Protein AF-A0A352WX51-F1 (afdb_monomer_lite)

pLDDT: mean 90.4, std 10.33, range [45.44, 98.0]

Sequence (87 aa):
MDTSLNIATIDPNFQIQSNIQEEALVSYDVRKAPFRVYGLHDYQNQFVFRRVPAAVAKATGEPLERLSLHTAGGRVRFKTNSPYIAL

Secondary structure (DSSP, 8-state):
------HHHH-GGG-------GGG-----TTSTT-EEESSBTTTT-SS-BSS-HHHHHHH-HHHHHHTT--TT-EEE-----S----

Radius of gyration: 18.48 Å; chains: 1; bounding box: 44×31×46 Å

Structure (mmCIF, N/CA/C/O backbone):
data_AF-A0A352WX51-F1
#
_entry.id   AF-A0A352WX51-F1
#
loop_
_atom_site.group_PDB
_atom_site.id
_atom_site.type_symbol
_atom_site.label_atom_id
_atom_site.label_alt_id
_atom_site.label_comp_id
_atom_site.label_asym_id
_atom_site.label_entity_id
_atom_site.label_seq_id
_atom_site.pdbx_PDB_ins_code
_atom_site.Cartn_x
_atom_site.Cartn_y
_atom_site.Cartn_z
_atom_site.occupancy
_atom_site.B_iso_or_equiv
_atom_site.auth_seq_id
_atom_site.auth_comp_id
_atom_site.auth_asym_id
_atom_site.auth_atom_id
_atom_site.pdbx_PDB_model_num
ATOM 1 N N . MET A 1 1 ? 28.918 7.672 25.341 1.00 45.44 1 MET A N 1
ATOM 2 C CA . MET A 1 1 ? 28.231 8.926 24.980 1.00 45.44 1 MET A CA 1
ATOM 3 C C . MET A 1 1 ? 27.133 8.529 24.016 1.00 45.44 1 MET A C 1
ATOM 5 O O . MET A 1 1 ? 27.444 8.210 22.878 1.00 45.44 1 MET A O 1
ATOM 9 N N . ASP A 1 2 ? 25.908 8.385 24.513 1.00 53.44 2 ASP A N 1
ATOM 10 C CA . ASP A 1 2 ? 24.743 8.082 23.681 1.00 53.44 2 ASP A CA 1
ATOM 11 C C . ASP A 1 2 ? 24.317 9.380 22.982 1.00 53.44 2 ASP A C 1
ATOM 13 O O . ASP A 1 2 ? 23.934 10.347 23.636 1.00 53.44 2 ASP A O 1
ATOM 17 N N . THR A 1 3 ? 24.509 9.438 21.668 1.00 60.19 3 THR A N 1
ATOM 18 C CA . THR A 1 3 ? 24.160 10.570 20.796 1.00 60.19 3 THR A CA 1
ATOM 19 C C . THR A 1 3 ? 22.902 10.275 19.980 1.00 60.19 3 THR A C 1
ATOM 21 O O . THR A 1 3 ? 22.769 10.734 18.846 1.00 60.19 3 THR A O 1
ATOM 24 N N . SER A 1 4 ? 21.949 9.515 20.521 1.00 68.88 4 SER A N 1
ATOM 25 C CA . SER A 1 4 ? 20.631 9.404 19.898 1.00 68.88 4 SER A CA 1
ATOM 26 C C . SER A 1 4 ? 19.773 10.626 20.253 1.00 68.88 4 SER A C 1
ATOM 28 O O . SER A 1 4 ? 19.079 10.691 21.264 1.00 68.88 4 SER A O 1
ATOM 30 N N . LEU A 1 5 ? 19.850 11.655 19.405 1.00 79.31 5 LEU A N 1
ATOM 31 C CA . LEU A 1 5 ? 18.943 12.799 19.460 1.00 79.31 5 LEU A CA 1
ATOM 32 C C . LEU A 1 5 ? 17.517 12.288 19.185 1.00 79.31 5 LEU A C 1
ATOM 34 O O . LEU A 1 5 ? 17.198 11.884 18.066 1.00 79.31 5 LEU A O 1
ATOM 38 N N . ASN A 1 6 ? 16.667 12.254 20.210 1.00 84.56 6 ASN A N 1
ATOM 39 C CA . ASN A 1 6 ? 15.286 11.810 20.056 1.00 84.56 6 ASN A CA 1
ATOM 40 C C . ASN A 1 6 ? 14.462 12.914 19.378 1.00 84.56 6 ASN A C 1
ATOM 42 O O . ASN A 1 6 ? 14.226 13.964 19.965 1.00 84.56 6 ASN A O 1
ATOM 46 N N . ILE A 1 7 ? 13.989 12.678 18.155 1.00 87.25 7 ILE A N 1
ATOM 47 C CA . ILE A 1 7 ? 13.212 13.672 17.401 1.00 87.25 7 ILE A CA 1
ATOM 48 C C . ILE A 1 7 ? 11.936 14.122 18.135 1.00 87.25 7 ILE A C 1
ATOM 50 O O . ILE A 1 7 ? 11.556 15.286 18.037 1.00 87.25 7 ILE A O 1
ATOM 54 N N . ALA A 1 8 ? 11.326 13.250 18.945 1.00 87.50 8 ALA A N 1
ATOM 55 C CA . ALA A 1 8 ? 10.110 13.561 19.694 1.00 87.50 8 ALA A CA 1
ATOM 56 C C . ALA A 1 8 ? 10.326 14.591 20.822 1.00 87.50 8 ALA A C 1
ATOM 58 O O . ALA A 1 8 ? 9.362 15.198 21.295 1.00 87.50 8 ALA A O 1
ATOM 59 N N . THR A 1 9 ? 11.572 14.800 21.271 1.00 87.62 9 THR A N 1
ATOM 60 C CA . THR A 1 9 ? 11.899 15.843 22.261 1.00 87.62 9 THR A CA 1
ATOM 61 C C . THR A 1 9 ? 12.200 17.195 21.616 1.00 87.62 9 THR A C 1
ATOM 63 O O . THR A 1 9 ? 12.207 18.209 22.310 1.00 87.62 9 THR A O 1
ATOM 66 N N . ILE A 1 10 ? 12.431 17.215 20.302 1.00 90.12 10 ILE A N 1
ATOM 67 C CA . ILE A 1 10 ? 12.814 18.404 19.533 1.00 90.12 10 ILE A CA 1
ATOM 68 C C . ILE A 1 10 ? 11.599 18.988 18.814 1.00 90.12 10 ILE A C 1
ATOM 70 O O . ILE A 1 10 ? 11.414 20.202 18.814 1.00 90.12 10 ILE A O 1
ATOM 74 N N . ASP A 1 11 ? 10.772 18.129 18.216 1.00 87.38 11 ASP A N 1
ATOM 75 C CA . ASP A 1 11 ? 9.571 18.521 17.486 1.00 87.38 11 ASP A CA 1
ATOM 76 C C . ASP A 1 11 ? 8.335 17.820 18.083 1.00 87.38 11 ASP A C 1
ATOM 78 O O . ASP A 1 11 ? 8.189 16.598 17.962 1.00 87.38 11 ASP A O 1
ATOM 82 N N . PRO A 1 12 ? 7.416 18.578 18.708 1.00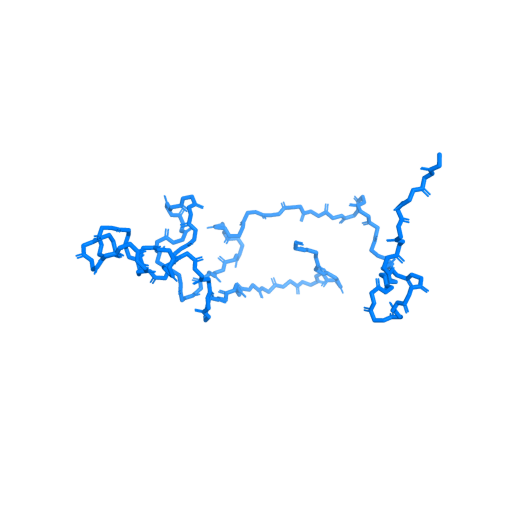 85.50 12 PRO A N 1
ATOM 83 C CA . PRO A 1 12 ? 6.171 18.047 19.254 1.00 85.50 12 PRO A CA 1
ATOM 84 C C . PRO A 1 12 ? 5.306 17.286 18.239 1.00 85.50 12 PRO A C 1
ATOM 86 O O . PRO A 1 12 ? 4.568 16.390 18.640 1.00 85.50 12 PRO A O 1
ATOM 89 N N . ASN A 1 13 ? 5.408 17.580 16.936 1.00 85.56 13 ASN A N 1
ATOM 90 C CA . ASN A 1 13 ? 4.661 16.861 15.896 1.00 85.56 13 ASN A CA 1
ATOM 91 C C . ASN A 1 13 ? 5.110 15.398 15.741 1.00 85.56 13 ASN A C 1
ATOM 93 O O . ASN A 1 13 ? 4.384 14.596 15.157 1.00 85.56 13 ASN A O 1
ATOM 97 N N . PHE A 1 14 ? 6.290 15.044 16.261 1.00 84.31 14 PHE A N 1
ATOM 98 C CA . PHE A 1 14 ? 6.823 13.680 16.257 1.00 84.31 14 PHE A CA 1
ATOM 99 C C . PHE A 1 14 ? 6.568 12.924 17.569 1.00 84.31 14 PHE A C 1
ATOM 101 O O . PHE A 1 14 ? 7.018 11.787 17.719 1.00 84.31 14 PHE A O 1
ATOM 108 N N . GLN A 1 15 ? 5.845 13.512 18.526 1.00 85.19 15 GLN A N 1
ATOM 109 C CA . GLN A 1 15 ? 5.438 12.791 19.730 1.00 85.19 15 GLN A CA 1
ATOM 110 C C . GLN A 1 15 ? 4.338 11.779 19.401 1.00 85.19 15 GLN A C 1
ATOM 112 O O . GLN A 1 15 ? 3.216 12.139 19.050 1.00 85.19 15 GLN A O 1
ATOM 117 N N . ILE A 1 16 ? 4.647 10.490 19.554 1.00 77.75 16 ILE A N 1
ATOM 118 C CA . ILE A 1 16 ? 3.675 9.409 19.373 1.00 77.75 16 ILE A CA 1
ATOM 119 C C . ILE A 1 16 ? 2.928 9.203 20.694 1.00 77.75 16 ILE A C 1
ATOM 121 O O . ILE A 1 16 ? 3.389 8.488 21.581 1.00 77.75 16 ILE A O 1
ATOM 125 N N . GLN A 1 17 ? 1.760 9.826 20.830 1.00 74.44 17 GLN A N 1
ATOM 126 C CA . GLN A 1 17 ? 0.830 9.561 21.932 1.00 74.44 17 GLN A CA 1
ATOM 127 C C . GLN A 1 17 ? -0.182 8.494 21.496 1.00 74.44 17 GLN A C 1
ATOM 129 O O . GLN A 1 17 ? -1.305 8.792 21.094 1.00 74.44 17 GLN A O 1
ATOM 134 N N . SER A 1 18 ? 0.249 7.234 21.521 1.00 73.19 18 SER A N 1
ATOM 135 C CA . SER A 1 18 ? -0.580 6.073 21.189 1.00 73.19 18 SER A CA 1
ATOM 136 C C . SER A 1 18 ? -1.119 5.428 22.465 1.00 73.19 18 SER A C 1
ATOM 138 O O . SER A 1 18 ? -0.349 5.114 23.366 1.00 73.19 18 SER A O 1
ATOM 140 N N . ASN A 1 19 ? -2.430 5.186 22.524 1.00 73.06 19 ASN A N 1
ATOM 141 C CA . ASN A 1 19 ? -3.052 4.324 23.539 1.00 73.06 19 ASN A CA 1
ATOM 142 C C . ASN A 1 19 ? -3.424 2.942 22.958 1.00 73.06 19 ASN A C 1
ATOM 144 O O . ASN A 1 19 ? -4.326 2.270 23.458 1.00 73.06 19 ASN A O 1
ATOM 148 N N . ILE A 1 20 ? -2.799 2.551 21.839 1.00 77.94 20 ILE A N 1
ATOM 149 C CA . ILE A 1 20 ? -3.004 1.239 21.218 1.00 77.94 20 ILE A CA 1
ATOM 150 C C . ILE A 1 20 ? -2.218 0.208 22.031 1.00 77.94 20 ILE A C 1
ATOM 152 O O . ILE A 1 20 ? -1.008 0.340 22.188 1.00 77.94 20 ILE A O 1
ATOM 156 N N . GLN A 1 21 ? -2.908 -0.814 22.533 1.00 76.50 21 GLN A N 1
ATOM 157 C CA . GLN A 1 21 ? -2.285 -1.963 23.193 1.00 76.50 21 GLN A CA 1
ATOM 158 C C . GLN A 1 21 ? -1.900 -2.987 22.123 1.00 76.50 21 GLN A C 1
ATOM 160 O O . GLN A 1 21 ? -2.773 -3.480 21.404 1.00 76.50 21 GLN A O 1
ATOM 165 N N . GLU A 1 22 ? -0.606 -3.275 21.979 1.00 69.69 22 GLU A N 1
ATOM 166 C CA . GLU A 1 22 ? -0.090 -4.140 20.910 1.00 69.69 22 GLU A CA 1
ATOM 167 C C . GLU A 1 22 ? -0.639 -5.571 20.996 1.00 69.69 22 GLU A C 1
ATOM 169 O O . GLU A 1 22 ? -0.909 -6.192 19.970 1.00 69.69 22 GLU A O 1
ATOM 174 N N . GLU A 1 23 ? -0.901 -6.071 22.205 1.00 74.62 23 GLU A N 1
ATOM 175 C CA . GLU A 1 23 ? -1.409 -7.425 22.448 1.00 74.62 23 GLU A CA 1
ATOM 176 C C . GLU A 1 23 ? -2.836 -7.639 21.919 1.00 74.62 23 GLU A C 1
ATOM 178 O O . GLU A 1 23 ? -3.268 -8.777 21.734 1.00 74.62 23 GLU A O 1
ATOM 183 N N . ALA A 1 24 ? -3.575 -6.556 21.659 1.00 80.56 24 ALA A N 1
ATOM 184 C CA . ALA A 1 24 ? -4.927 -6.594 21.109 1.00 80.56 24 ALA A CA 1
ATOM 185 C C . ALA A 1 24 ? -4.964 -6.479 19.571 1.00 80.56 24 ALA A C 1
ATOM 187 O O . ALA A 1 24 ? -6.045 -6.491 18.974 1.00 80.56 24 ALA A O 1
ATOM 188 N N . LEU A 1 25 ? -3.807 -6.356 18.910 1.00 88.81 25 LEU A N 1
ATOM 189 C CA . LEU A 1 25 ? -3.731 -6.221 17.460 1.00 88.81 25 LEU A CA 1
ATOM 190 C C . LEU A 1 25 ? -3.780 -7.576 16.753 1.00 88.81 25 LEU A C 1
ATOM 192 O O . LEU A 1 25 ? -3.146 -8.553 17.143 1.00 88.81 25 LEU A O 1
ATOM 196 N N . VAL A 1 26 ? -4.492 -7.601 15.629 1.00 90.69 26 VAL A N 1
ATOM 197 C CA . VAL A 1 26 ? -4.507 -8.739 14.708 1.00 90.69 26 VAL A CA 1
ATOM 198 C C . VAL A 1 26 ? -3.905 -8.288 13.386 1.00 90.69 26 VAL A C 1
ATOM 200 O O . VAL A 1 26 ? -4.404 -7.359 12.751 1.00 90.69 26 VAL A O 1
ATOM 203 N N . SER A 1 27 ? -2.831 -8.957 12.969 1.00 92.31 27 SER A N 1
ATOM 204 C CA . SER A 1 27 ? -2.173 -8.689 11.690 1.00 92.31 27 SER A CA 1
ATOM 205 C C . SER A 1 27 ? -2.913 -9.368 10.542 1.00 92.31 27 SER A C 1
ATOM 207 O O . SER A 1 27 ? -3.232 -10.555 10.609 1.00 92.31 27 SER A O 1
ATOM 209 N N . TYR A 1 28 ? -3.138 -8.627 9.459 1.00 94.44 28 TYR A N 1
ATOM 210 C CA . TYR A 1 28 ? -3.758 -9.142 8.242 1.00 94.44 28 TYR A CA 1
ATOM 211 C C . TYR A 1 28 ? -2.881 -8.878 7.021 1.00 94.44 28 TYR A C 1
ATOM 213 O O . TYR A 1 28 ? -2.209 -7.856 6.919 1.00 94.44 28 TYR A O 1
ATOM 221 N N . ASP A 1 29 ? -2.951 -9.783 6.048 1.00 95.44 29 ASP A N 1
ATOM 222 C CA . ASP A 1 29 ? -2.369 -9.566 4.727 1.00 95.44 29 ASP A CA 1
ATOM 223 C C . ASP A 1 29 ? -3.331 -8.744 3.859 1.00 95.44 29 ASP A C 1
ATOM 225 O O . ASP A 1 29 ? -4.433 -9.193 3.532 1.00 95.44 29 ASP A O 1
ATOM 229 N N . VAL A 1 30 ? -2.887 -7.559 3.435 1.00 95.94 30 VAL A N 1
ATOM 230 C CA . VAL A 1 30 ? -3.652 -6.635 2.581 1.00 95.94 30 VAL A CA 1
ATOM 231 C C . VAL A 1 30 ? -4.014 -7.221 1.208 1.00 95.94 30 VAL A C 1
ATOM 233 O O . VAL A 1 30 ? -4.868 -6.687 0.498 1.00 95.94 30 VAL A O 1
ATOM 236 N N . ARG A 1 31 ? -3.375 -8.325 0.802 1.00 95.94 31 ARG A N 1
ATOM 237 C CA . ARG A 1 31 ? -3.685 -9.033 -0.450 1.00 95.94 31 ARG A CA 1
ATOM 238 C C . ARG A 1 31 ? -4.904 -9.946 -0.337 1.00 95.94 31 ARG A C 1
ATOM 240 O O . ARG A 1 31 ? -5.442 -10.372 -1.362 1.00 95.94 31 ARG A O 1
ATOM 247 N N . LYS A 1 32 ? -5.344 -10.245 0.887 1.00 96.06 32 LYS A N 1
ATOM 248 C CA . LYS A 1 32 ? -6.456 -11.152 1.179 1.00 96.06 32 LYS A CA 1
ATOM 249 C C . LYS A 1 32 ? -7.721 -10.372 1.534 1.00 96.06 32 LYS A C 1
ATOM 251 O O . LYS A 1 32 ? -7.678 -9.205 1.920 1.00 96.06 32 LYS A O 1
ATOM 256 N N . ALA A 1 33 ? -8.874 -11.029 1.414 1.00 94.81 33 ALA A N 1
ATOM 257 C CA . ALA A 1 33 ? -10.127 -10.473 1.921 1.00 94.81 33 ALA A CA 1
ATOM 258 C C . ALA A 1 33 ? -9.988 -10.135 3.426 1.00 94.81 33 ALA A C 1
ATOM 260 O O . ALA A 1 33 ? -9.316 -10.878 4.140 1.00 94.81 33 ALA A O 1
ATOM 261 N N . PRO A 1 34 ? -10.603 -9.043 3.923 1.00 95.50 34 PRO A N 1
ATOM 262 C CA . PRO A 1 34 ? -11.580 -8.172 3.259 1.00 95.50 34 PRO A CA 1
ATOM 263 C C . PRO A 1 34 ? -10.970 -6.983 2.494 1.00 95.50 34 PRO A C 1
ATOM 265 O O . PRO A 1 34 ? -11.711 -6.104 2.043 1.00 95.50 34 PRO A O 1
ATOM 268 N N . PHE A 1 35 ? -9.645 -6.919 2.356 1.00 97.50 35 PHE A N 1
ATOM 269 C CA . PHE A 1 35 ? -8.969 -5.793 1.725 1.00 97.50 35 PHE A CA 1
ATOM 270 C C . PHE A 1 35 ? -9.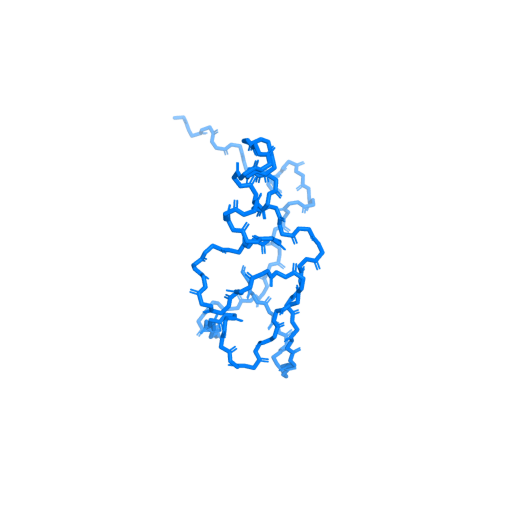112 -5.829 0.203 1.00 97.50 35 PHE A C 1
ATOM 272 O O . PHE A 1 35 ? -9.024 -6.872 -0.447 1.00 97.50 35 PHE A O 1
ATOM 279 N N . ARG A 1 36 ? -9.323 -4.649 -0.380 1.00 97.44 36 ARG A N 1
ATOM 280 C CA . ARG A 1 36 ? -9.224 -4.414 -1.822 1.00 97.44 36 ARG A CA 1
ATOM 281 C C . ARG A 1 36 ? -8.231 -3.298 -2.070 1.00 97.44 36 ARG A C 1
ATOM 283 O O . ARG A 1 36 ? -8.382 -2.210 -1.513 1.00 97.44 36 ARG A O 1
ATOM 290 N N . VAL A 1 37 ? -7.251 -3.555 -2.923 1.00 97.56 37 VAL A N 1
ATOM 291 C CA . VAL A 1 37 ? -6.253 -2.561 -3.318 1.00 97.56 37 VAL A CA 1
ATOM 292 C C . VAL A 1 37 ? -6.586 -2.056 -4.716 1.00 97.56 37 VAL A C 1
ATOM 294 O O . VAL A 1 37 ? -6.919 -2.828 -5.611 1.00 97.56 37 VAL A O 1
ATOM 297 N N . TYR A 1 38 ? -6.525 -0.741 -4.897 1.00 97.25 38 TYR A N 1
ATOM 298 C CA . TYR A 1 38 ? -6.783 -0.071 -6.170 1.00 97.25 38 TYR A CA 1
ATOM 299 C C . TYR A 1 38 ? -5.566 0.747 -6.589 1.00 97.25 38 TYR A C 1
ATOM 301 O O . TYR A 1 38 ? -4.812 1.207 -5.734 1.00 97.25 38 TYR A O 1
ATOM 309 N N . GLY A 1 39 ? -5.409 0.967 -7.898 1.00 96.69 39 GLY A N 1
ATOM 310 C CA . GLY A 1 39 ? -4.338 1.803 -8.458 1.00 96.69 39 GLY A CA 1
ATOM 311 C C . GLY A 1 39 ? -2.962 1.134 -8.513 1.00 96.69 39 GLY A C 1
ATOM 312 O O . GLY A 1 39 ? -1.992 1.782 -8.893 1.00 96.69 39 GLY A O 1
ATOM 313 N N . LEU A 1 40 ? -2.874 -0.150 -8.152 1.00 97.62 40 LEU A N 1
ATOM 314 C CA . LEU A 1 40 ? -1.646 -0.939 -8.184 1.00 97.62 40 LEU A CA 1
ATOM 315 C C . LEU A 1 40 ? -1.845 -2.173 -9.067 1.00 97.62 40 LEU A C 1
ATOM 317 O O . LEU A 1 40 ? -2.866 -2.857 -8.988 1.00 97.62 40 LEU A O 1
ATOM 321 N N . HIS A 1 41 ? -0.868 -2.422 -9.930 1.00 96.94 41 HIS A N 1
ATOM 322 C CA . HIS A 1 41 ? -0.847 -3.521 -10.877 1.00 96.94 41 HIS A CA 1
ATOM 323 C C . HIS A 1 41 ? -0.619 -4.852 -10.157 1.00 96.94 41 HIS A C 1
ATOM 325 O O . HIS A 1 41 ? 0.332 -4.979 -9.389 1.00 96.94 41 HIS A O 1
ATOM 331 N N . ASP A 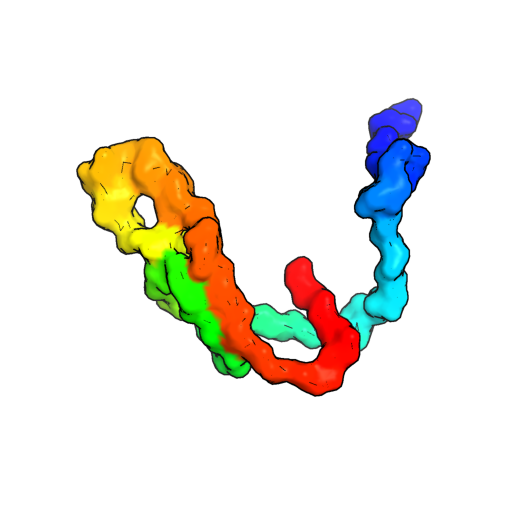1 42 ? -1.494 -5.823 -10.437 1.00 96.12 42 ASP A N 1
ATOM 332 C CA . ASP A 1 42 ? -1.374 -7.231 -10.030 1.00 96.12 42 ASP A CA 1
ATOM 333 C C . ASP A 1 42 ? -0.972 -7.439 -8.554 1.00 96.12 42 ASP A C 1
ATOM 335 O O . ASP A 1 42 ? -0.182 -8.311 -8.196 1.00 96.12 42 ASP A O 1
ATOM 339 N N . TYR A 1 43 ? -1.522 -6.604 -7.669 1.00 95.44 43 TYR A N 1
ATOM 340 C CA . TYR A 1 43 ? -1.102 -6.510 -6.268 1.00 95.44 43 TYR A CA 1
ATOM 341 C C . TYR A 1 43 ? -1.269 -7.817 -5.473 1.00 95.44 43 TYR A C 1
ATOM 343 O O . TYR A 1 43 ? -0.658 -7.973 -4.417 1.00 95.44 43 TYR A O 1
ATOM 351 N N . GLN A 1 44 ? -2.129 -8.725 -5.946 1.00 95.81 44 GLN A N 1
ATOM 352 C CA . GLN A 1 44 ? -2.422 -9.996 -5.286 1.00 95.81 44 GLN A CA 1
ATOM 353 C C . GLN A 1 44 ? -1.390 -11.073 -5.615 1.00 95.81 44 GLN A C 1
ATOM 355 O O . GLN A 1 44 ? -1.080 -11.881 -4.745 1.00 95.81 44 GLN A O 1
ATOM 360 N N . ASN A 1 45 ? -0.855 -11.074 -6.838 1.00 95.31 45 ASN A N 1
ATOM 361 C CA . ASN A 1 45 ? 0.045 -12.128 -7.312 1.00 95.31 45 ASN A CA 1
ATOM 362 C C . ASN A 1 45 ? 1.514 -11.688 -7.327 1.00 95.31 45 ASN A C 1
ATOM 364 O O . ASN A 1 45 ? 2.407 -12.519 -7.466 1.00 95.31 45 ASN A O 1
ATOM 368 N N . GLN A 1 46 ? 1.778 -10.391 -7.151 1.00 92.56 46 GLN A N 1
ATOM 369 C CA . GLN A 1 46 ? 3.127 -9.842 -7.077 1.00 92.56 46 GLN A CA 1
ATOM 370 C C . GLN A 1 46 ? 3.525 -9.531 -5.633 1.00 92.56 46 GLN A C 1
ATOM 372 O O . GLN A 1 46 ? 2.777 -8.925 -4.859 1.00 92.56 46 GLN A O 1
ATOM 377 N N . PHE A 1 47 ? 4.765 -9.879 -5.285 1.00 91.81 47 PHE A N 1
ATOM 378 C CA . PHE A 1 47 ? 5.348 -9.478 -4.005 1.00 91.81 47 PHE A CA 1
ATOM 379 C C . PHE A 1 47 ? 5.514 -7.953 -3.924 1.00 91.81 47 PHE A C 1
ATOM 381 O O . PHE A 1 47 ? 5.175 -7.337 -2.916 1.00 91.81 47 PHE A O 1
ATOM 388 N N . VAL A 1 48 ? 5.981 -7.328 -5.008 1.00 95.31 48 VAL A N 1
ATOM 389 C CA . VAL A 1 48 ? 6.247 -5.886 -5.065 1.00 95.31 48 VAL A CA 1
ATOM 390 C C . VAL A 1 48 ? 5.018 -5.135 -5.565 1.00 95.31 48 VAL A C 1
ATOM 392 O O . VAL A 1 48 ? 4.534 -5.396 -6.665 1.00 95.31 48 VAL A O 1
ATOM 395 N N . PHE A 1 49 ? 4.564 -4.142 -4.803 1.00 96.81 49 PHE A N 1
ATOM 396 C CA . PHE A 1 49 ? 3.532 -3.216 -5.260 1.00 96.81 49 PHE A CA 1
ATOM 397 C C . PHE A 1 49 ? 4.090 -2.266 -6.320 1.00 96.81 49 PHE A C 1
ATOM 399 O O . PHE A 1 49 ? 5.077 -1.569 -6.091 1.00 96.81 49 PHE A O 1
ATOM 406 N N . ARG A 1 50 ? 3.451 -2.235 -7.491 1.00 96.88 50 ARG A N 1
ATOM 407 C CA . ARG A 1 50 ? 3.841 -1.377 -8.618 1.00 96.88 50 ARG A CA 1
ATOM 408 C C . ARG A 1 50 ? 2.618 -0.752 -9.252 1.00 96.88 50 ARG A C 1
ATOM 410 O O . ARG A 1 50 ? 1.528 -1.306 -9.176 1.00 96.88 50 ARG A O 1
ATOM 417 N N . ARG A 1 51 ? 2.793 0.381 -9.927 1.00 96.69 51 ARG A N 1
ATOM 418 C CA . ARG A 1 51 ? 1.703 1.022 -10.684 1.00 96.69 51 ARG A CA 1
ATOM 419 C C . ARG A 1 51 ? 1.498 0.427 -12.076 1.00 96.69 51 ARG A C 1
ATOM 421 O O . ARG A 1 51 ? 0.404 0.517 -12.619 1.00 96.69 51 ARG A O 1
ATOM 428 N N . VAL A 1 52 ? 2.536 -0.181 -12.648 1.00 95.75 52 VAL A N 1
ATOM 429 C CA . VAL A 1 52 ? 2.547 -0.731 -14.013 1.00 95.75 52 VAL A CA 1
ATOM 430 C C . VAL A 1 52 ? 3.298 -2.070 -14.048 1.00 95.75 52 VAL A C 1
ATOM 432 O O . VAL A 1 52 ? 4.091 -2.332 -13.136 1.00 95.75 52 VAL A O 1
ATOM 435 N N . PRO A 1 53 ? 3.092 -2.914 -15.079 1.00 96.44 53 PRO A N 1
ATOM 436 C CA . PRO A 1 53 ? 3.855 -4.148 -15.244 1.00 96.44 53 PRO A CA 1
ATOM 437 C C . PRO A 1 53 ? 5.365 -3.891 -15.278 1.00 96.44 53 PRO A C 1
ATOM 439 O O . PRO A 1 53 ? 5.830 -2.959 -15.940 1.00 96.44 53 PRO A O 1
ATOM 442 N N . ALA A 1 54 ? 6.142 -4.755 -14.621 1.00 95.88 54 ALA A N 1
ATOM 443 C CA . ALA A 1 54 ? 7.597 -4.605 -14.536 1.00 95.88 54 ALA A CA 1
ATOM 444 C C . ALA A 1 54 ? 8.267 -4.593 -15.921 1.00 95.88 54 ALA A C 1
ATOM 446 O O . ALA A 1 54 ? 9.139 -3.767 -16.176 1.00 95.88 54 ALA A O 1
ATOM 447 N N . ALA A 1 55 ? 7.806 -5.450 -16.839 1.00 96.56 55 ALA A N 1
ATOM 448 C CA . ALA A 1 55 ? 8.314 -5.500 -18.208 1.00 96.56 55 ALA A CA 1
ATOM 449 C C . ALA A 1 55 ? 8.099 -4.176 -18.966 1.00 96.56 55 ALA A C 1
ATOM 451 O O . ALA A 1 55 ? 9.002 -3.713 -19.657 1.00 96.56 55 ALA A O 1
ATOM 452 N N . VAL A 1 56 ? 6.937 -3.534 -18.788 1.00 97.19 56 VAL A N 1
ATOM 453 C CA . VAL A 1 56 ? 6.615 -2.240 -19.417 1.00 97.19 56 VAL A CA 1
ATOM 454 C C . VAL A 1 56 ? 7.494 -1.126 -18.849 1.00 97.19 56 VAL A C 1
ATOM 456 O O . VAL A 1 56 ? 8.041 -0.319 -19.602 1.00 97.19 56 VAL A O 1
ATOM 459 N N . ALA A 1 57 ? 7.671 -1.097 -17.525 1.00 97.06 57 ALA A N 1
ATOM 460 C CA . ALA A 1 57 ? 8.516 -0.099 -16.878 1.00 97.06 57 ALA A CA 1
ATOM 461 C C . ALA A 1 57 ? 9.979 -0.218 -17.335 1.00 97.06 57 ALA A C 1
ATOM 463 O O . ALA A 1 57 ? 10.571 0.773 -17.757 1.00 97.06 57 ALA A O 1
ATOM 464 N N . LYS A 1 58 ? 10.517 -1.445 -17.342 1.00 97.06 58 LYS A N 1
ATOM 465 C CA . LYS A 1 58 ? 11.884 -1.742 -17.788 1.00 97.06 58 LYS A CA 1
ATOM 466 C C . LYS A 1 58 ? 12.115 -1.369 -19.253 1.00 97.06 58 LYS A C 1
ATOM 468 O O . LYS A 1 58 ? 13.144 -0.788 -19.575 1.00 97.06 58 LYS A O 1
ATOM 473 N N . ALA A 1 59 ? 11.155 -1.663 -20.132 1.00 98.00 59 ALA A N 1
ATOM 474 C CA . ALA A 1 59 ? 11.255 -1.332 -21.554 1.00 98.00 59 ALA A CA 1
ATOM 475 C C . ALA A 1 59 ? 11.275 0.183 -21.824 1.00 98.00 59 ALA A C 1
ATOM 477 O O . ALA A 1 59 ? 11.819 0.614 -22.835 1.00 98.00 59 ALA A O 1
ATOM 478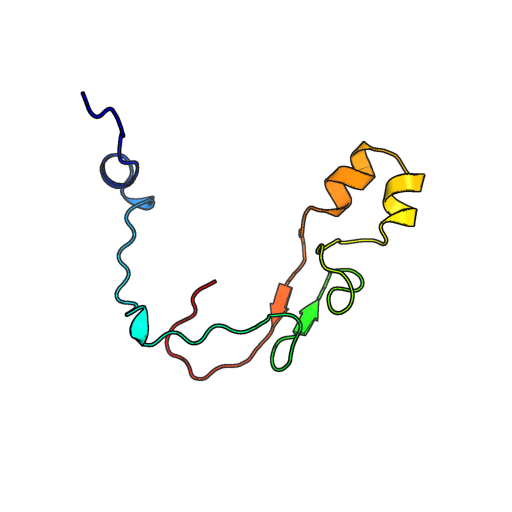 N N . THR A 1 60 ? 10.701 0.991 -20.927 1.00 97.44 60 THR A N 1
ATOM 479 C CA . THR A 1 60 ? 10.706 2.457 -21.058 1.00 97.44 60 THR A CA 1
ATOM 480 C C . THR A 1 60 ? 12.007 3.078 -20.541 1.00 97.44 60 THR A C 1
ATOM 482 O O . THR A 1 60 ? 12.402 4.151 -20.988 1.00 97.44 60 THR A O 1
ATOM 485 N N . GLY A 1 61 ? 12.683 2.404 -19.610 1.00 97.81 61 GLY A N 1
ATOM 486 C CA . GLY A 1 61 ? 14.004 2.773 -19.115 1.00 97.81 61 GLY A CA 1
ATOM 487 C C . GLY A 1 61 ? 14.092 2.802 -17.593 1.00 97.81 61 GLY A C 1
ATOM 488 O O . GLY A 1 61 ? 13.088 2.835 -16.876 1.00 97.81 61 GLY A O 1
ATOM 489 N N . GLU A 1 62 ? 15.328 2.835 -17.103 1.00 97.50 62 GLU A N 1
ATOM 490 C CA . GLU A 1 62 ? 15.663 2.784 -15.677 1.00 97.50 62 GLU A CA 1
ATOM 491 C C . GLU A 1 62 ? 14.900 3.816 -14.817 1.00 97.50 62 GLU A C 1
ATOM 493 O O . GLU A 1 62 ? 14.371 3.436 -13.764 1.00 97.50 62 GLU A O 1
ATOM 498 N N . PRO A 1 63 ? 14.736 5.095 -15.229 1.00 97.06 63 PRO A N 1
ATOM 499 C CA . PRO A 1 63 ? 14.004 6.054 -14.409 1.00 97.06 63 PRO A CA 1
ATOM 500 C C . PRO A 1 63 ? 12.546 5.645 -14.181 1.00 97.06 63 PRO A C 1
ATOM 502 O O . PRO A 1 63 ? 12.040 5.785 -13.065 1.00 97.06 63 PRO A O 1
ATOM 505 N N . LEU A 1 64 ? 11.871 5.110 -15.208 1.00 94.56 64 LEU A N 1
ATOM 506 C CA . LEU A 1 64 ? 10.489 4.660 -15.062 1.00 94.56 64 LEU A CA 1
ATOM 507 C C . LEU A 1 64 ? 10.410 3.362 -14.261 1.00 94.56 64 LEU A C 1
ATOM 509 O O . LEU A 1 64 ? 9.494 3.215 -13.455 1.00 94.56 64 LEU A O 1
ATOM 513 N N . GLU A 1 65 ? 11.366 2.448 -14.428 1.00 96.75 65 GLU A N 1
ATOM 514 C CA . GLU A 1 65 ? 11.450 1.244 -13.602 1.00 96.75 65 GLU A CA 1
ATOM 515 C C . GLU A 1 65 ? 11.469 1.599 -12.111 1.00 96.75 65 GLU A C 1
ATOM 517 O O . GLU A 1 65 ? 10.650 1.076 -11.348 1.00 96.75 65 GLU A O 1
ATOM 522 N N . ARG A 1 66 ? 12.294 2.572 -11.714 1.00 96.56 66 ARG A N 1
ATOM 523 C CA . ARG A 1 66 ? 12.334 3.078 -10.336 1.00 96.56 66 ARG A CA 1
ATOM 524 C C . ARG A 1 66 ? 11.028 3.765 -9.929 1.00 96.56 66 ARG A C 1
ATOM 526 O O . ARG A 1 66 ? 10.464 3.448 -8.884 1.00 96.56 66 ARG A O 1
ATOM 533 N N . LEU A 1 67 ? 10.497 4.664 -10.759 1.00 97.31 67 LEU A N 1
ATOM 534 C CA . LEU A 1 67 ? 9.252 5.391 -10.464 1.00 97.31 67 LEU A CA 1
ATOM 535 C C . LEU A 1 67 ? 8.001 4.495 -10.459 1.00 97.31 67 LEU A C 1
ATOM 537 O O . LEU A 1 67 ? 6.972 4.874 -9.888 1.00 97.31 67 LEU A O 1
ATOM 541 N N . SER A 1 68 ? 8.061 3.312 -11.076 1.00 96.94 68 SER A N 1
ATOM 542 C CA . SER A 1 68 ? 6.970 2.331 -11.066 1.00 96.94 68 SER A CA 1
ATOM 543 C C . SER A 1 68 ? 6.696 1.769 -9.668 1.00 96.94 68 SER A C 1
ATOM 545 O O . SER A 1 68 ? 5.566 1.359 -9.399 1.00 96.94 68 SER A O 1
ATOM 547 N N . LEU A 1 69 ? 7.706 1.795 -8.789 1.00 96.88 69 LEU A N 1
ATOM 548 C CA . LEU A 1 69 ? 7.650 1.333 -7.399 1.00 96.88 69 LEU A CA 1
ATOM 549 C C . LEU A 1 69 ? 6.958 2.332 -6.464 1.00 96.88 69 LEU A C 1
ATOM 551 O O . LEU A 1 69 ? 6.536 1.969 -5.371 1.00 96.88 69 LEU A O 1
ATOM 555 N N . HIS A 1 70 ? 6.835 3.597 -6.871 1.00 97.81 70 HIS A N 1
ATOM 556 C CA . HIS A 1 70 ? 6.142 4.597 -6.068 1.00 97.81 70 HIS A CA 1
ATOM 557 C C . HIS A 1 70 ? 4.640 4.311 -6.121 1.00 97.81 70 HIS A C 1
ATOM 559 O O . HIS A 1 70 ? 4.044 4.329 -7.198 1.00 97.81 70 HIS A O 1
ATOM 565 N N . THR A 1 71 ? 4.010 4.100 -4.968 1.00 96.75 71 THR A N 1
ATOM 566 C CA . THR A 1 71 ? 2.597 3.701 -4.842 1.00 96.75 71 THR A CA 1
ATOM 567 C C . THR A 1 71 ? 1.615 4.874 -4.947 1.00 96.75 71 THR A C 1
ATOM 569 O O . THR A 1 71 ? 0.491 4.796 -4.457 1.00 96.75 71 THR A O 1
ATOM 572 N N . ALA A 1 72 ? 2.009 5.971 -5.603 1.00 96.56 72 ALA A N 1
ATOM 573 C CA . ALA A 1 72 ? 1.182 7.166 -5.758 1.00 96.56 72 ALA A CA 1
ATOM 574 C C . ALA A 1 72 ? -0.180 6.836 -6.399 1.00 96.56 72 ALA A C 1
ATOM 576 O O . ALA A 1 72 ? -0.242 6.229 -7.469 1.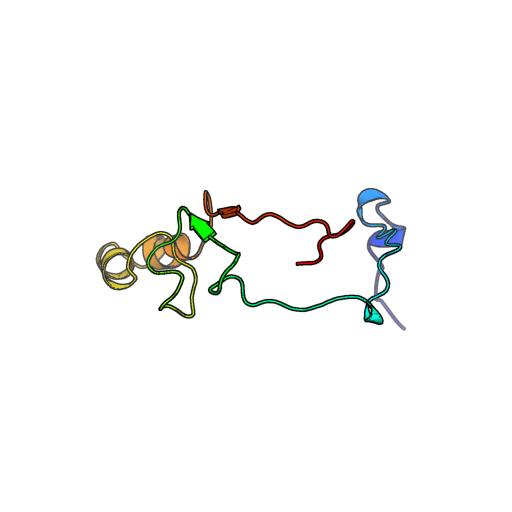00 96.56 72 ALA A O 1
ATOM 577 N N . GLY A 1 73 ? -1.270 7.237 -5.738 1.00 95.75 73 GLY A N 1
ATOM 578 C CA . GLY A 1 73 ? -2.646 6.923 -6.150 1.00 95.75 73 GLY A CA 1
ATOM 579 C C . GLY A 1 73 ? -3.126 5.513 -5.773 1.00 95.75 73 GLY A C 1
ATOM 580 O O . GLY A 1 73 ? -4.310 5.210 -5.934 1.00 95.75 73 GLY A O 1
ATOM 581 N N . GLY A 1 74 ? -2.238 4.668 -5.242 1.00 96.94 74 GLY A N 1
ATOM 582 C CA . GLY A 1 74 ? -2.583 3.392 -4.635 1.00 96.94 74 GLY A CA 1
ATOM 583 C C . GLY A 1 74 ? -3.410 3.597 -3.368 1.00 96.94 74 GLY A C 1
ATOM 584 O O . GLY A 1 74 ? -3.116 4.476 -2.560 1.00 96.94 74 GLY A O 1
ATOM 585 N N . ARG A 1 75 ? -4.459 2.792 -3.184 1.00 97.38 75 ARG A N 1
ATOM 586 C CA . ARG A 1 75 ? -5.305 2.856 -1.983 1.00 97.38 75 ARG A CA 1
ATOM 587 C C . ARG A 1 75 ? -5.775 1.480 -1.549 1.00 97.38 75 ARG A C 1
ATOM 589 O O . ARG A 1 75 ? -6.150 0.657 -2.384 1.00 97.38 75 ARG A O 1
ATOM 596 N N . VAL A 1 76 ? -5.823 1.279 -0.239 1.00 97.56 76 VAL A N 1
ATOM 597 C CA . VAL A 1 76 ? -6.418 0.105 0.400 1.00 97.56 76 VAL A CA 1
ATOM 598 C C . VAL A 1 76 ? -7.823 0.472 0.861 1.00 97.56 76 VAL A C 1
ATOM 600 O O . VAL A 1 76 ? -8.028 1.516 1.476 1.00 97.56 76 VAL A O 1
ATOM 603 N N . ARG A 1 77 ? -8.807 -0.377 0.565 1.00 97.88 77 ARG A N 1
ATOM 604 C CA . ARG A 1 77 ? -10.188 -0.211 1.019 1.00 97.88 77 ARG A CA 1
ATOM 605 C C . ARG A 1 77 ? -10.650 -1.462 1.747 1.00 97.88 77 ARG A C 1
ATOM 607 O O . ARG A 1 77 ? -10.582 -2.561 1.205 1.00 97.88 77 ARG A O 1
ATOM 614 N N . PHE A 1 78 ? -11.164 -1.263 2.949 1.00 97.69 78 PHE A N 1
ATOM 615 C CA . PHE A 1 78 ? -11.766 -2.289 3.790 1.00 97.69 78 PHE A CA 1
ATOM 616 C C . PHE A 1 78 ? -12.802 -1.633 4.709 1.00 97.69 78 PHE A C 1
ATOM 618 O O . PHE A 1 78 ? -12.890 -0.406 4.780 1.00 97.69 78 PHE A O 1
ATOM 625 N N . LYS A 1 79 ? -13.617 -2.448 5.377 1.00 97.62 79 LYS A N 1
ATOM 626 C CA . LYS A 1 79 ? -14.553 -2.008 6.414 1.00 97.62 79 LYS A CA 1
ATOM 627 C C . LYS A 1 79 ? -14.245 -2.806 7.671 1.00 97.62 79 LYS A C 1
ATOM 629 O O . LYS A 1 79 ? -14.098 -4.021 7.593 1.00 97.62 79 LYS A O 1
ATOM 634 N N . THR A 1 80 ? -14.160 -2.126 8.802 1.00 95.75 80 THR A N 1
ATOM 635 C CA . THR A 1 80 ? -13.935 -2.742 10.108 1.00 95.75 80 THR A CA 1
ATOM 636 C C . THR A 1 80 ? -14.816 -2.059 11.146 1.00 95.75 80 THR A C 1
ATOM 638 O O . THR A 1 80 ? -15.231 -0.917 10.950 1.00 95.75 80 THR A O 1
ATOM 641 N N . ASN A 1 81 ? -15.135 -2.774 12.219 1.00 95.19 81 ASN A N 1
ATOM 642 C CA . ASN A 1 81 ? -15.700 -2.217 13.447 1.00 95.19 81 ASN A CA 1
ATOM 643 C C . ASN A 1 81 ? -14.620 -1.985 14.520 1.00 95.19 81 ASN A C 1
ATOM 645 O O . ASN A 1 81 ? -14.960 -1.584 15.629 1.00 95.19 81 ASN A O 1
ATOM 649 N N . SER A 1 82 ? -13.345 -2.249 14.205 1.00 92.12 82 SER A N 1
ATOM 650 C CA . SER A 1 82 ? -12.227 -1.952 15.099 1.00 92.12 82 SER A CA 1
ATOM 651 C C . SER A 1 82 ? -12.163 -0.447 15.389 1.00 92.12 82 SER A C 1
ATOM 653 O O . SER A 1 82 ? -12.244 0.345 14.444 1.00 92.12 82 SER A O 1
ATOM 655 N N . PRO A 1 83 ? -11.986 -0.035 16.656 1.00 89.44 83 PRO A N 1
ATOM 656 C CA . PRO A 1 83 ? -11.870 1.375 17.021 1.00 89.44 83 PRO A CA 1
ATOM 657 C C . PRO A 1 83 ? -10.519 1.993 16.627 1.00 89.44 83 PRO A C 1
ATOM 659 O O . PRO A 1 83 ? -10.381 3.213 16.652 1.00 89.44 83 PRO A O 1
ATOM 662 N N . TYR A 1 84 ? -9.531 1.177 16.251 1.00 87.88 84 TYR A N 1
ATOM 663 C CA . TYR A 1 84 ? -8.214 1.621 15.795 1.00 87.88 84 TYR A CA 1
ATOM 664 C C . TYR A 1 84 ? -7.689 0.759 14.642 1.00 87.88 84 TYR A C 1
ATOM 666 O O . TYR A 1 84 ? -8.119 -0.378 14.425 1.00 87.88 84 TYR A O 1
ATOM 674 N N . ILE A 1 85 ? -6.751 1.330 13.888 1.00 90.19 85 ILE A N 1
ATOM 675 C CA . ILE A 1 85 ? -6.037 0.696 12.778 1.00 90.19 85 ILE A CA 1
ATOM 676 C C . ILE A 1 85 ? -4.543 0.950 13.002 1.00 90.19 85 ILE A C 1
ATOM 678 O O . ILE A 1 85 ? -4.157 2.086 13.267 1.00 90.19 85 ILE A O 1
ATOM 682 N N . ALA A 1 86 ? -3.729 -0.096 12.864 1.00 88.56 86 ALA A N 1
ATOM 683 C CA . ALA A 1 86 ? -2.270 -0.029 12.814 1.00 88.56 86 ALA A CA 1
ATOM 684 C C . ALA A 1 86 ? -1.799 -0.589 11.461 1.00 88.56 86 ALA A C 1
ATOM 686 O O . ALA A 1 86 ? -2.421 -1.527 10.950 1.00 88.56 86 ALA A O 1
ATOM 687 N N . LEU A 1 87 ? 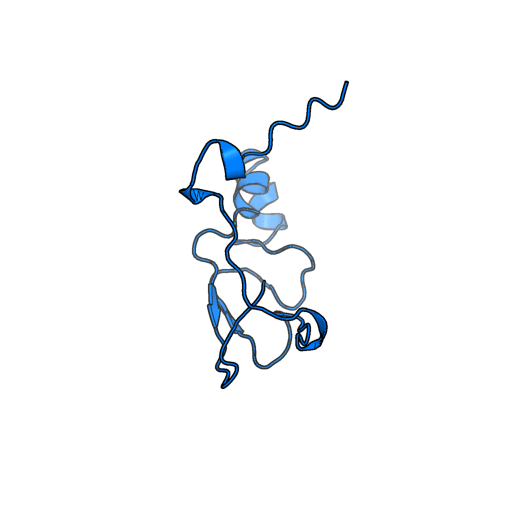-0.766 0.015 10.865 1.00 87.56 87 LEU A N 1
ATOM 688 C CA . LEU A 1 87 ? -0.231 -0.314 9.537 1.00 87.56 87 LEU A CA 1
ATOM 689 C C . LEU A 1 87 ? 1.294 -0.379 9.566 1.00 87.56 87 LEU A C 1
ATOM 691 O O . LEU A 1 87 ? 1.883 0.450 10.294 1.00 87.56 87 LEU A O 1
#

Foldseek 3Di:
DDPPPDVCVVDVVPDDPDPDDPVPDDDDDCLDPPKDKPQWPPPNPDPQTFNDDLVVQVVVHDVSNVVRRPCVVIDIDGDDPDPDDDD